Protein AF-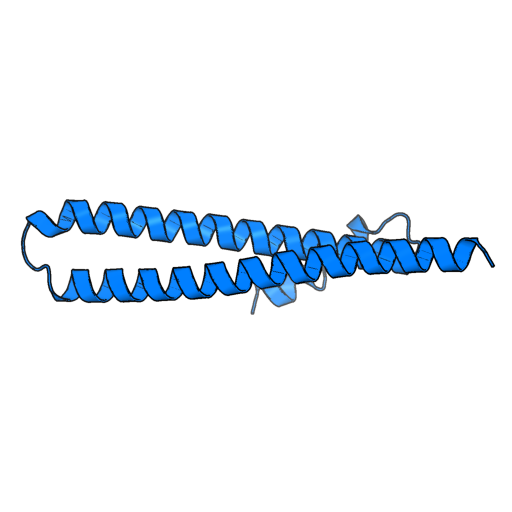A0A822FXF4-F1 (afdb_monomer)

Mean predicted aligned error: 10.16 Å

Sequence (108 aa):
MADVSRRLRRRKIIYDQLCKITDIMCFLGLLGVLLMIIENEIKFMSLNEKGIMISWIIKLIITITTIILVGLVFYYHCLDLKLYSVNNAMNNWCISLTNRKKISILFE

Foldseek 3Di:
DVVVVVLVVVLVVLVVVLVVLVVVLVVLVVVLVVLVVVLVVLVVVDPDPVSPVVNVVSVVVSVVSVVVSVVSVVVSVVSVLVSVCSVVVDPPSVPPPPPDPVCVVVVD

Solvent-accessible surface area (backbone atoms only — not comparable to full-atom values): 6194 Å² total; per-residue (Å²): 116,70,69,60,55,56,53,53,53,53,52,52,55,54,51,55,53,48,53,54,50,51,54,51,49,54,53,51,50,55,50,47,53,52,52,52,52,51,52,50,55,49,60,72,71,44,90,49,85,78,40,57,65,56,54,50,53,51,52,50,53,53,52,51,48,50,53,51,50,51,52,49,55,52,51,52,52,53,53,51,52,51,52,54,26,69,73,64,75,45,96,56,53,77,74,77,52,62,75,72,56,56,53,60,63,71,75,98

Structure (mmCIF, N/CA/C/O backbone):
data_AF-A0A822FXF4-F1
#
_entry.id   AF-A0A822FXF4-F1
#
loop_
_atom_site.group_PDB
_atom_site.id
_atom_site.type_symbol
_atom_site.label_atom_id
_atom_site.label_alt_id
_atom_site.label_comp_id
_atom_site.label_asym_id
_atom_site.label_entity_id
_atom_site.label_seq_id
_atom_site.pdbx_PDB_ins_code
_atom_site.Cartn_x
_atom_site.Cartn_y
_atom_site.Cartn_z
_atom_site.occupancy
_atom_site.B_iso_or_equiv
_atom_site.auth_seq_id
_atom_site.auth_comp_id
_atom_site.auth_asym_id
_atom_site.auth_atom_id
_atom_site.pdbx_PDB_model_num
ATOM 1 N N . MET A 1 1 ? 31.029 -2.716 -25.396 1.00 59.28 1 MET A N 1
ATOM 2 C CA . MET A 1 1 ? 31.054 -2.580 -23.915 1.00 59.28 1 MET A CA 1
ATOM 3 C C . MET A 1 1 ? 29.957 -1.655 -23.367 1.00 59.28 1 MET A C 1
ATOM 5 O O . MET A 1 1 ? 29.400 -1.972 -22.325 1.00 59.28 1 MET A O 1
ATOM 9 N N . ALA A 1 2 ? 29.572 -0.572 -24.061 1.00 71.19 2 ALA A N 1
ATOM 10 C CA . ALA A 1 2 ? 28.540 0.366 -23.590 1.00 71.19 2 ALA A CA 1
ATOM 11 C C . ALA A 1 2 ? 27.128 -0.243 -23.398 1.00 71.19 2 ALA A C 1
ATOM 13 O O . ALA A 1 2 ? 26.383 0.182 -22.515 1.00 71.19 2 ALA A O 1
ATOM 14 N N . ASP A 1 3 ? 26.743 -1.256 -24.181 1.00 74.00 3 ASP A N 1
ATOM 15 C CA . ASP A 1 3 ? 25.408 -1.874 -24.091 1.00 74.00 3 ASP A CA 1
ATOM 16 C C . ASP A 1 3 ? 25.180 -2.679 -22.810 1.00 74.00 3 ASP A C 1
ATOM 18 O O . ASP A 1 3 ? 24.085 -2.655 -22.242 1.00 74.00 3 ASP A O 1
ATOM 22 N N . VAL A 1 4 ? 26.224 -3.346 -22.315 1.00 77.94 4 VAL A N 1
ATOM 23 C CA . VAL A 1 4 ? 26.168 -4.155 -21.089 1.00 77.94 4 VAL A CA 1
ATOM 24 C C . VAL A 1 4 ? 25.995 -3.248 -19.869 1.00 77.94 4 VAL A C 1
ATOM 26 O O . VAL A 1 4 ? 25.108 -3.480 -19.047 1.00 77.94 4 VAL A O 1
ATOM 29 N N . SER A 1 5 ? 26.741 -2.142 -19.806 1.00 78.06 5 SER A N 1
ATOM 30 C CA . SER A 1 5 ? 26.644 -1.150 -18.727 1.00 78.06 5 SER A CA 1
ATOM 31 C C .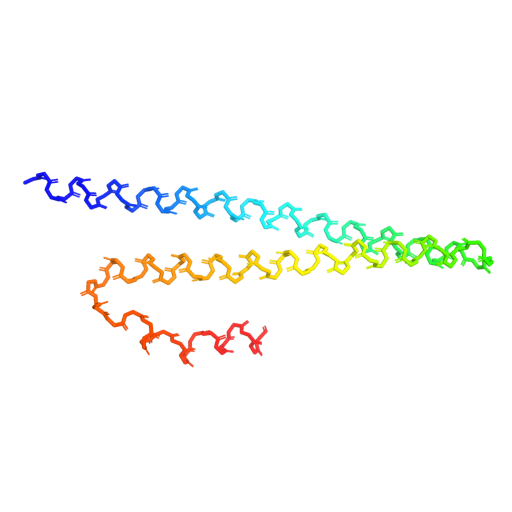 SER A 1 5 ? 25.259 -0.493 -18.657 1.00 78.06 5 SER A C 1
ATOM 33 O O . SER A 1 5 ? 24.698 -0.324 -17.571 1.00 78.06 5 SER A O 1
ATOM 35 N N . ARG A 1 6 ? 24.652 -0.178 -19.814 1.00 75.44 6 ARG A N 1
ATOM 36 C CA . ARG A 1 6 ? 23.288 0.382 -19.882 1.00 75.44 6 ARG A CA 1
ATOM 37 C C . ARG A 1 6 ? 22.226 -0.605 -19.389 1.00 75.44 6 ARG A C 1
ATOM 39 O O . ARG A 1 6 ? 21.287 -0.193 -18.705 1.00 75.44 6 ARG A O 1
ATOM 46 N N . ARG A 1 7 ? 22.379 -1.899 -19.692 1.00 74.44 7 ARG A N 1
ATOM 47 C CA . ARG A 1 7 ? 21.481 -2.964 -19.207 1.00 74.44 7 ARG A CA 1
ATOM 48 C C . ARG A 1 7 ? 21.613 -3.181 -17.697 1.00 74.44 7 ARG A C 1
ATOM 50 O O . ARG A 1 7 ? 20.595 -3.254 -17.010 1.00 74.44 7 ARG A O 1
ATOM 57 N N . LEU A 1 8 ? 22.838 -3.198 -17.171 1.00 77.00 8 LEU A N 1
ATOM 58 C CA . LEU A 1 8 ? 23.102 -3.335 -15.733 1.00 77.00 8 LEU A CA 1
ATOM 59 C C . LEU A 1 8 ? 22.524 -2.165 -14.923 1.00 77.00 8 LEU A C 1
ATOM 61 O O . LEU A 1 8 ? 21.874 -2.384 -13.900 1.00 77.00 8 LEU A O 1
ATOM 65 N N . ARG A 1 9 ? 22.661 -0.926 -15.417 1.00 77.25 9 ARG A N 1
ATOM 66 C CA . ARG A 1 9 ? 22.091 0.262 -14.759 1.00 77.25 9 ARG A CA 1
ATOM 67 C C . ARG A 1 9 ? 20.562 0.210 -14.678 1.00 77.25 9 ARG A C 1
ATOM 69 O O . ARG A 1 9 ? 20.008 0.555 -13.639 1.00 77.25 9 ARG A O 1
ATOM 76 N N . ARG A 1 10 ? 19.875 -0.259 -15.732 1.00 75.88 10 ARG A N 1
ATOM 77 C CA . ARG A 1 10 ? 18.406 -0.424 -15.715 1.00 75.88 10 ARG A CA 1
ATOM 78 C C . ARG A 1 10 ? 17.952 -1.448 -14.677 1.00 75.88 10 ARG A C 1
ATOM 80 O O . ARG A 1 10 ? 16.991 -1.176 -13.969 1.00 75.88 10 ARG A O 1
ATOM 87 N N . ARG A 1 11 ? 18.654 -2.581 -14.544 1.00 76.12 11 ARG A N 1
ATOM 88 C CA . ARG A 1 11 ? 18.342 -3.590 -13.515 1.00 76.12 11 ARG A CA 1
ATOM 89 C C . ARG A 1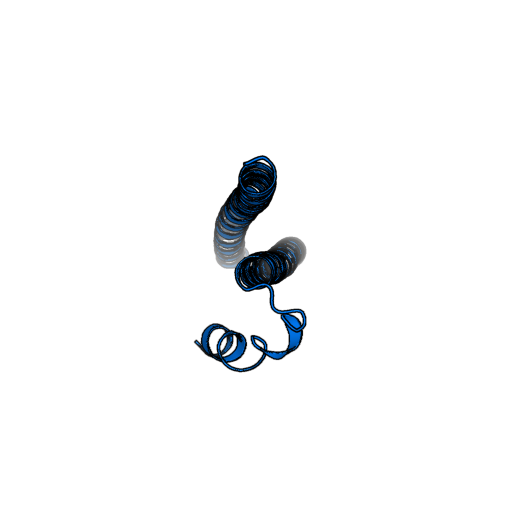 11 ? 18.460 -3.005 -12.110 1.00 76.12 11 ARG A C 1
ATOM 91 O O . ARG A 1 11 ? 17.542 -3.166 -11.316 1.00 76.12 11 ARG A O 1
ATOM 98 N N . LYS A 1 12 ? 19.534 -2.257 -11.836 1.00 81.06 12 LYS A N 1
ATOM 99 C CA . LYS A 1 12 ? 19.763 -1.646 -10.518 1.00 81.06 12 LYS A CA 1
ATOM 100 C C . LYS A 1 12 ? 18.652 -0.668 -10.112 1.00 81.06 12 LYS A C 1
ATOM 102 O O . LYS A 1 12 ? 18.224 -0.698 -8.969 1.00 81.06 12 LYS A O 1
ATOM 107 N N . ILE A 1 13 ? 18.149 0.145 -11.047 1.00 81.25 13 ILE A N 1
ATOM 108 C CA . ILE A 1 13 ? 17.048 1.091 -10.776 1.00 81.25 13 ILE A CA 1
ATOM 109 C C . ILE A 1 13 ? 15.751 0.349 -10.422 1.00 81.25 13 ILE A C 1
ATOM 111 O O . ILE A 1 13 ? 15.026 0.779 -9.532 1.00 81.25 13 ILE A O 1
ATOM 115 N N . ILE A 1 14 ? 15.460 -0.768 -11.095 1.00 77.25 14 ILE A N 1
ATOM 116 C CA . ILE A 1 14 ? 14.244 -1.549 -10.823 1.00 77.25 14 ILE A CA 1
ATOM 117 C C . ILE A 1 14 ? 14.345 -2.256 -9.464 1.00 77.25 14 ILE A C 1
ATOM 119 O O . ILE A 1 14 ? 13.379 -2.246 -8.709 1.00 77.25 14 ILE A O 1
ATOM 123 N N . TYR A 1 15 ? 15.515 -2.803 -9.120 1.00 79.44 15 TYR A N 1
ATOM 124 C CA . TYR A 1 15 ? 15.754 -3.377 -7.791 1.00 79.44 15 TYR A CA 1
ATOM 125 C C . TYR A 1 15 ? 15.619 -2.340 -6.671 1.00 79.44 15 TYR A C 1
ATOM 127 O O . TYR A 1 15 ? 14.994 -2.624 -5.657 1.00 79.44 15 TYR A O 1
ATOM 135 N N . ASP A 1 16 ? 16.140 -1.128 -6.868 1.00 85.56 16 ASP A N 1
ATOM 136 C CA . ASP A 1 16 ? 16.025 -0.046 -5.882 1.00 85.56 16 ASP A CA 1
ATOM 137 C C . ASP A 1 16 ? 14.560 0.367 -5.642 1.00 85.56 16 ASP A C 1
ATOM 139 O O . ASP A 1 16 ? 14.146 0.601 -4.509 1.00 85.56 16 ASP A O 1
ATOM 143 N N . GLN A 1 17 ? 13.747 0.394 -6.704 1.00 82.94 17 GLN A N 1
ATOM 144 C CA . GLN A 1 17 ? 12.301 0.626 -6.607 1.00 82.94 17 GLN A CA 1
ATOM 145 C C . GLN A 1 17 ? 11.591 -0.509 -5.858 1.00 82.94 17 GLN A C 1
ATOM 147 O O . GLN A 1 17 ? 10.727 -0.240 -5.029 1.00 82.94 17 GLN A O 1
ATOM 152 N N . LEU A 1 18 ? 11.967 -1.765 -6.121 1.00 81.81 18 LEU A N 1
ATOM 153 C CA . LEU A 1 18 ? 11.402 -2.928 -5.438 1.00 81.81 18 LEU A CA 1
ATOM 154 C C . LEU A 1 18 ? 11.722 -2.923 -3.942 1.00 81.81 18 LEU A C 1
ATOM 156 O O . LEU A 1 18 ? 10.798 -3.092 -3.156 1.00 81.81 18 LEU A O 1
ATOM 160 N N . CYS A 1 19 ? 12.975 -2.666 -3.543 1.00 83.81 19 CYS A N 1
ATOM 161 C CA . CYS A 1 19 ? 13.330 -2.563 -2.123 1.00 83.81 19 CYS A CA 1
ATOM 162 C C . CYS A 1 19 ? 12.468 -1.517 -1.407 1.00 83.81 19 CYS A C 1
ATOM 164 O O . CYS A 1 19 ? 11.854 -1.829 -0.393 1.00 83.81 19 CYS A O 1
ATOM 166 N N . LYS A 1 20 ? 12.312 -0.326 -2.002 1.00 87.94 20 LYS A N 1
ATOM 167 C CA . LYS A 1 20 ? 11.467 0.740 -1.440 1.00 87.94 20 LYS A CA 1
ATOM 168 C C . LYS A 1 20 ? 10.013 0.312 -1.253 1.00 87.94 20 LYS A C 1
ATOM 170 O O . LYS A 1 20 ? 9.404 0.640 -0.243 1.00 87.94 20 LYS A O 1
ATOM 175 N N . ILE A 1 21 ? 9.443 -0.400 -2.222 1.00 85.81 21 ILE A N 1
ATOM 176 C CA . ILE A 1 21 ? 8.049 -0.858 -2.145 1.00 85.81 21 ILE A CA 1
ATOM 177 C C . ILE A 1 21 ? 7.899 -1.938 -1.076 1.00 85.81 21 ILE A C 1
ATOM 179 O O . ILE A 1 21 ? 6.950 -1.883 -0.299 1.00 85.81 21 ILE A O 1
ATOM 183 N N . THR A 1 22 ? 8.844 -2.875 -1.008 1.00 87.62 22 THR A N 1
ATOM 184 C CA . THR A 1 22 ? 8.868 -3.924 0.016 1.00 87.62 22 THR A CA 1
ATOM 185 C C . THR A 1 22 ? 8.973 -3.333 1.423 1.00 87.62 22 THR A C 1
ATOM 187 O O . THR A 1 22 ? 8.242 -3.761 2.315 1.00 87.62 22 THR A O 1
ATOM 190 N N . ASP A 1 23 ? 9.812 -2.314 1.626 1.00 92.50 23 ASP A N 1
ATOM 191 C CA . ASP A 1 23 ? 9.920 -1.624 2.916 1.00 92.50 23 ASP A CA 1
ATOM 192 C C . ASP A 1 23 ? 8.588 -0.964 3.314 1.00 92.50 23 ASP A C 1
ATOM 194 O O . ASP A 1 23 ? 8.130 -1.111 4.450 1.00 92.50 23 ASP A O 1
ATOM 198 N N . ILE A 1 24 ? 7.911 -0.302 2.364 1.00 90.31 24 ILE A N 1
ATOM 199 C CA . ILE A 1 24 ? 6.596 0.315 2.605 1.00 90.31 24 ILE A CA 1
ATOM 200 C C . ILE A 1 24 ? 5.541 -0.750 2.929 1.00 90.31 24 ILE A C 1
ATOM 202 O O . ILE A 1 24 ? 4.748 -0.551 3.846 1.00 90.31 24 ILE A O 1
ATOM 206 N N . MET A 1 25 ? 5.529 -1.885 2.224 1.00 88.62 25 MET A N 1
ATOM 207 C CA . MET A 1 25 ? 4.616 -2.997 2.522 1.00 88.62 25 MET A CA 1
ATOM 208 C C . MET A 1 25 ? 4.805 -3.541 3.930 1.00 88.62 25 MET A C 1
ATOM 210 O O . MET A 1 25 ? 3.822 -3.759 4.635 1.00 88.62 25 MET A O 1
ATOM 214 N N . CYS A 1 26 ? 6.059 -3.760 4.330 1.00 89.44 26 CYS A N 1
ATOM 215 C CA . CYS A 1 26 ? 6.392 -4.275 5.651 1.00 89.44 26 CYS A CA 1
ATOM 216 C C . CYS A 1 26 ? 5.890 -3.316 6.737 1.00 89.44 26 CYS A C 1
ATOM 218 O O . CYS A 1 26 ? 5.194 -3.725 7.668 1.00 89.44 26 CYS A O 1
ATOM 220 N N . PHE A 1 27 ? 6.150 -2.018 6.558 1.00 92.31 27 PHE A N 1
ATOM 221 C CA . PHE A 1 27 ? 5.666 -0.983 7.464 1.00 92.31 27 PHE A CA 1
ATOM 222 C C . PHE A 1 27 ? 4.133 -0.943 7.545 1.00 92.31 27 PHE A C 1
ATOM 224 O O . PHE A 1 27 ? 3.570 -0.909 8.640 1.00 92.31 27 PHE A O 1
ATOM 231 N N . LEU A 1 28 ? 3.446 -0.991 6.400 1.00 90.19 28 LEU A N 1
ATOM 232 C CA . LEU A 1 28 ? 1.985 -0.951 6.353 1.00 90.19 28 LEU A CA 1
ATOM 233 C C . LEU A 1 28 ? 1.349 -2.201 6.984 1.00 90.19 28 LEU A C 1
ATOM 235 O O . LEU A 1 28 ? 0.318 -2.097 7.646 1.00 90.19 28 LEU A O 1
ATOM 239 N N . GLY A 1 29 ? 1.977 -3.369 6.815 1.00 90.19 29 GLY A N 1
ATOM 240 C CA . GLY A 1 29 ? 1.558 -4.623 7.441 1.00 90.19 29 GLY A CA 1
ATOM 241 C C . GLY A 1 29 ? 1.677 -4.579 8.965 1.00 90.19 29 GLY A C 1
ATOM 242 O O . GLY A 1 29 ? 0.716 -4.902 9.662 1.00 90.19 29 GLY A O 1
ATOM 243 N N . LEU A 1 30 ? 2.813 -4.099 9.488 1.00 92.56 30 LEU A N 1
ATOM 244 C CA . LEU A 1 30 ? 3.009 -3.894 10.930 1.00 92.56 30 LEU A CA 1
ATOM 245 C C . LEU A 1 30 ? 1.978 -2.917 11.508 1.00 92.56 30 LEU A C 1
ATOM 247 O O . LEU A 1 30 ? 1.400 -3.169 12.567 1.00 92.56 30 LEU A O 1
ATOM 251 N N . LEU A 1 31 ? 1.708 -1.831 10.784 1.00 91.00 31 LEU A N 1
A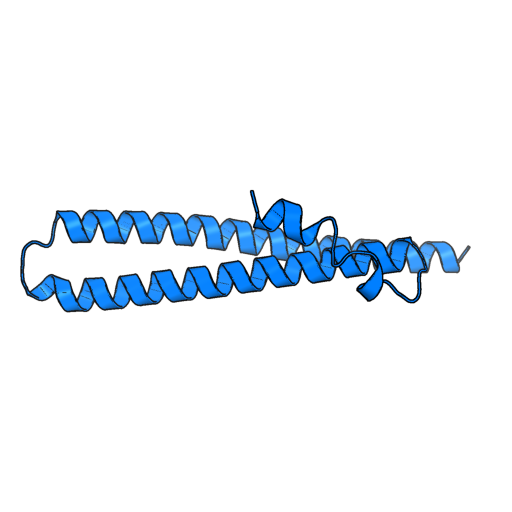TOM 252 C CA . LEU A 1 31 ? 0.698 -0.848 11.157 1.00 91.00 31 LEU A CA 1
ATOM 253 C C . LEU A 1 31 ? -0.710 -1.467 11.176 1.00 91.00 31 LEU A C 1
ATOM 255 O O . LEU A 1 31 ? -1.445 -1.271 12.141 1.00 91.00 31 LEU A O 1
ATOM 259 N N . GLY A 1 32 ? -1.068 -2.266 10.166 1.00 91.12 32 GLY A N 1
ATOM 260 C CA . GLY A 1 32 ? -2.350 -2.975 10.104 1.00 91.12 32 GLY A CA 1
ATOM 261 C C . GLY A 1 32 ? -2.578 -3.927 11.283 1.00 91.12 32 GLY A C 1
ATOM 262 O O . GLY A 1 32 ? -3.656 -3.910 11.876 1.00 91.12 32 GLY A O 1
ATOM 263 N N . VAL A 1 33 ? -1.558 -4.700 11.674 1.00 91.56 33 VAL A N 1
ATOM 264 C CA . VAL A 1 33 ? -1.632 -5.603 12.838 1.00 91.56 33 VAL A CA 1
ATOM 265 C C . VAL A 1 33 ? -1.800 -4.820 14.142 1.00 91.56 33 VAL A C 1
ATOM 267 O O . VAL A 1 33 ? -2.657 -5.167 14.953 1.00 91.56 33 VAL A O 1
ATOM 270 N N . LEU A 1 34 ? -1.048 -3.730 14.332 1.00 91.25 34 LEU A N 1
ATOM 271 C CA . LEU A 1 34 ? -1.196 -2.849 15.499 1.00 91.25 34 LEU A CA 1
ATOM 272 C C . LEU A 1 34 ? -2.617 -2.282 15.618 1.00 91.25 34 LEU A C 1
ATOM 274 O O . LEU A 1 34 ? -3.212 -2.323 16.694 1.00 91.25 34 LEU A O 1
ATOM 278 N N . LEU A 1 35 ? -3.178 -1.793 14.511 1.00 87.62 35 LEU A N 1
ATOM 279 C CA . LEU A 1 35 ? -4.553 -1.291 14.455 1.00 87.62 35 LEU A CA 1
ATOM 280 C C . LEU A 1 35 ? -5.584 -2.374 14.797 1.00 87.62 35 LEU A C 1
ATOM 282 O O . LEU A 1 35 ? -6.541 -2.092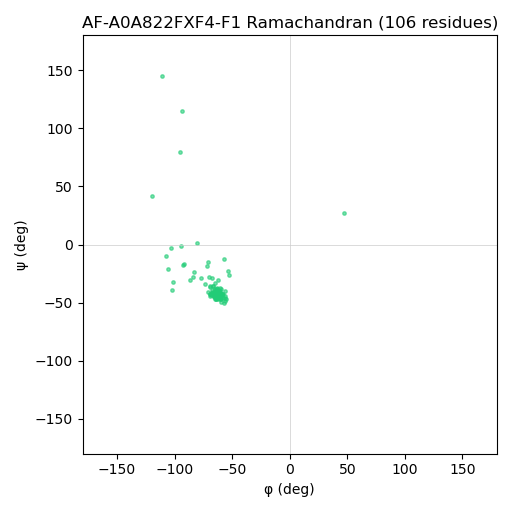 15.517 1.00 87.62 35 LEU A O 1
ATOM 286 N N . MET A 1 36 ? -5.373 -3.606 14.329 1.00 89.00 36 MET A N 1
ATOM 287 C CA . MET A 1 36 ? -6.251 -4.740 14.627 1.00 89.00 36 MET A CA 1
ATOM 288 C C . MET A 1 36 ? -6.245 -5.090 16.124 1.00 89.00 36 MET A C 1
ATOM 290 O O . MET A 1 36 ? -7.305 -5.344 16.699 1.00 89.00 36 MET A O 1
ATOM 294 N N . ILE A 1 37 ? -5.076 -5.037 16.775 1.00 90.88 37 ILE A N 1
ATOM 295 C CA . ILE A 1 37 ? -4.946 -5.242 18.227 1.00 90.88 37 ILE A CA 1
ATOM 296 C C . ILE A 1 37 ? -5.678 -4.131 18.990 1.00 90.88 37 ILE A C 1
ATOM 298 O O . ILE A 1 37 ? -6.466 -4.426 19.885 1.00 90.88 37 ILE A O 1
ATOM 302 N N . ILE A 1 38 ? -5.488 -2.864 18.605 1.00 87.88 38 ILE A N 1
ATOM 303 C CA . ILE A 1 38 ? -6.159 -1.724 19.253 1.00 87.88 38 ILE A CA 1
ATOM 304 C C . ILE A 1 38 ? -7.688 -1.831 19.127 1.00 87.88 38 ILE A C 1
ATOM 306 O O . ILE A 1 38 ? -8.396 -1.581 20.104 1.00 87.88 38 ILE A O 1
ATOM 310 N N . GLU A 1 39 ? -8.217 -2.227 17.960 1.00 86.00 39 GLU A N 1
ATOM 311 C CA . GLU A 1 39 ? -9.663 -2.460 17.798 1.00 86.00 39 GLU A CA 1
ATOM 312 C C . GLU A 1 39 ? -10.165 -3.531 18.774 1.00 86.00 39 GLU A C 1
ATOM 314 O O . GLU A 1 39 ? -11.230 -3.370 19.377 1.00 86.00 39 GLU A O 1
ATOM 319 N N . ASN A 1 40 ? -9.403 -4.617 18.931 1.00 86.31 40 ASN A N 1
ATOM 320 C CA . ASN A 1 40 ? -9.771 -5.728 19.798 1.00 86.31 40 ASN A CA 1
ATOM 321 C C . ASN A 1 40 ? -9.798 -5.322 21.280 1.00 86.31 40 ASN A C 1
ATOM 323 O O . ASN A 1 40 ? -10.769 -5.622 21.973 1.00 86.31 40 ASN A O 1
ATOM 327 N N . GLU A 1 41 ? -8.793 -4.575 21.742 1.00 87.38 41 GLU A N 1
ATOM 328 C CA . GLU A 1 41 ? -8.738 -4.050 23.115 1.00 87.38 41 GLU A CA 1
ATOM 329 C C . GLU A 1 41 ? -9.912 -3.097 23.402 1.00 87.38 41 GLU A C 1
ATOM 331 O O . GLU A 1 41 ? -10.569 -3.188 24.442 1.00 87.38 41 GLU A O 1
ATOM 336 N N . ILE A 1 42 ? -10.246 -2.216 22.449 1.00 80.12 42 ILE A N 1
ATOM 337 C CA . ILE A 1 42 ? -11.370 -1.277 22.594 1.00 80.12 42 ILE A CA 1
ATOM 338 C C . ILE A 1 42 ? -12.708 -2.018 22.617 1.00 80.12 42 ILE A C 1
ATOM 340 O O . ILE A 1 42 ? -13.565 -1.690 23.437 1.00 80.12 42 ILE A O 1
ATOM 344 N N . LYS A 1 43 ? -12.898 -3.029 21.761 1.00 77.94 43 LYS A N 1
ATOM 345 C CA . LYS A 1 43 ? -14.095 -3.886 21.792 1.00 77.94 43 LYS A CA 1
ATOM 346 C C . LYS A 1 43 ? -14.240 -4.631 23.114 1.00 77.94 43 LYS A C 1
ATOM 348 O O . LYS A 1 43 ? -15.362 -4.784 23.584 1.00 77.94 43 LYS A O 1
ATOM 353 N N . PHE A 1 44 ? -13.133 -5.079 23.702 1.00 77.94 44 PHE A N 1
ATOM 354 C CA . PHE A 1 44 ? -13.149 -5.764 24.991 1.00 77.94 44 PHE A CA 1
ATOM 355 C C . PHE A 1 44 ? -13.548 -4.820 26.136 1.00 77.94 44 PHE A C 1
ATOM 357 O O . PHE A 1 44 ? -14.313 -5.203 27.018 1.00 77.94 44 PHE A O 1
ATOM 364 N N . MET A 1 45 ? -13.081 -3.567 26.104 1.00 72.69 45 MET A N 1
ATOM 365 C CA . MET A 1 45 ? -13.348 -2.582 27.158 1.00 72.69 45 MET A CA 1
ATOM 366 C C . MET A 1 45 ? -14.693 -1.848 26.998 1.00 72.69 45 MET A C 1
ATOM 368 O O . MET A 1 45 ? -15.281 -1.386 27.978 1.00 72.69 45 MET A O 1
ATOM 372 N N . SER A 1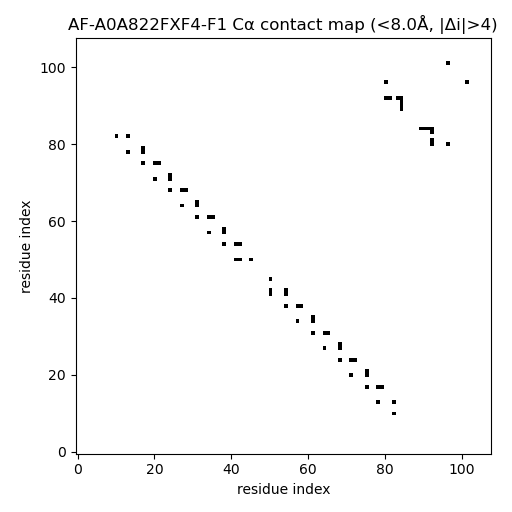 46 ? -15.190 -1.701 25.769 1.00 60.91 46 SER A N 1
ATOM 373 C CA . SER A 1 46 ? -16.355 -0.875 25.452 1.00 60.91 46 SER A CA 1
ATOM 374 C C . SER A 1 46 ? -17.650 -1.693 25.398 1.00 60.91 46 SER A C 1
ATOM 376 O O . SER A 1 46 ? -18.162 -2.010 24.330 1.00 60.91 46 SER A O 1
ATOM 378 N N . LEU A 1 47 ? -18.220 -1.987 26.573 1.00 59.84 47 LEU A N 1
ATOM 379 C CA . LEU A 1 47 ? -19.599 -2.492 26.706 1.00 59.84 47 LEU A CA 1
ATOM 380 C C . LEU A 1 47 ? -20.672 -1.378 26.637 1.00 59.84 47 LEU A C 1
ATOM 382 O O . LEU A 1 47 ? -21.858 -1.659 26.773 1.00 59.84 47 LEU A O 1
ATOM 386 N N . ASN A 1 48 ? -20.274 -0.112 26.451 1.00 55.91 48 ASN A N 1
ATOM 387 C CA . ASN A 1 48 ? -21.147 1.061 26.585 1.00 55.91 48 ASN A CA 1
ATOM 388 C C . ASN A 1 48 ? -21.416 1.753 25.236 1.00 55.91 48 ASN A C 1
ATOM 390 O O . ASN A 1 48 ? -20.522 1.884 24.401 1.00 55.91 48 ASN A O 1
ATOM 394 N N . GLU A 1 49 ? -22.627 2.294 25.054 1.00 62.38 49 GLU A N 1
ATOM 395 C CA . GLU A 1 49 ? -23.169 2.817 23.779 1.00 62.38 49 GLU A CA 1
ATOM 396 C C . GLU A 1 49 ? -22.301 3.865 23.046 1.00 62.38 49 GLU A C 1
ATOM 398 O O . GLU A 1 49 ? -22.383 4.005 21.825 1.00 62.38 49 GLU A O 1
ATOM 403 N N . LYS A 1 50 ? -21.399 4.570 23.744 1.00 65.75 50 LYS A N 1
ATOM 404 C CA . LYS A 1 50 ? -20.460 5.533 23.128 1.00 65.75 50 LYS A CA 1
ATOM 405 C C . LYS A 1 50 ? -19.352 4.873 22.289 1.00 65.75 50 LYS A C 1
ATOM 407 O O . LYS A 1 50 ? -18.707 5.553 21.492 1.00 65.75 50 LYS A O 1
ATOM 412 N N . GLY A 1 51 ? -19.139 3.563 22.430 1.00 68.69 51 GLY A N 1
ATOM 413 C CA . GLY A 1 51 ? -18.131 2.802 21.685 1.00 68.69 51 GLY A CA 1
ATOM 414 C C . GLY A 1 51 ? -18.452 2.580 20.207 1.00 68.69 51 GLY A C 1
ATOM 415 O O . GLY A 1 51 ? -17.549 2.289 19.420 1.00 68.69 51 GLY A O 1
ATOM 416 N N . ILE A 1 52 ? -19.719 2.744 19.809 1.00 72.75 52 ILE A N 1
ATOM 417 C CA . ILE A 1 52 ? -20.207 2.389 18.468 1.00 72.75 52 ILE A CA 1
ATOM 418 C C . ILE A 1 52 ? -19.568 3.283 17.390 1.00 72.75 52 ILE A C 1
ATOM 420 O O . ILE A 1 52 ? -19.084 2.772 16.381 1.00 72.75 52 ILE A O 1
ATOM 424 N N . MET A 1 53 ? -19.489 4.600 17.627 1.00 78.62 53 MET A N 1
ATOM 425 C CA . MET A 1 53 ? -18.855 5.564 16.709 1.00 78.62 53 MET A CA 1
ATOM 426 C C . MET A 1 53 ? -17.352 5.310 16.544 1.00 78.62 53 MET A C 1
ATOM 428 O O . MET A 1 53 ? -16.840 5.273 15.428 1.00 78.62 53 MET A O 1
ATOM 432 N N . ILE A 1 54 ? -16.644 5.094 17.655 1.00 81.25 54 ILE A N 1
ATOM 433 C CA . ILE A 1 54 ? -15.192 4.861 17.654 1.00 81.25 54 ILE A CA 1
ATOM 434 C C . ILE A 1 54 ? -14.865 3.545 16.943 1.00 81.25 54 ILE A C 1
ATOM 436 O O . ILE A 1 54 ? -13.978 3.505 16.092 1.00 81.25 54 ILE A O 1
ATOM 440 N N . SER A 1 55 ? -15.635 2.490 17.219 1.00 82.44 55 SER A N 1
ATOM 441 C CA . SER A 1 55 ? -15.486 1.195 16.547 1.00 82.44 55 SER A CA 1
ATOM 442 C C . SER A 1 55 ? -15.693 1.306 15.036 1.00 82.44 55 SER A C 1
ATOM 444 O O . SER A 1 55 ? -14.978 0.665 14.271 1.00 82.44 55 SER A O 1
ATOM 446 N N . TRP A 1 56 ? -16.643 2.129 14.587 1.00 85.12 56 TRP A N 1
ATOM 447 C CA . TRP A 1 56 ? -16.876 2.376 13.162 1.00 85.12 56 TRP A CA 1
ATOM 448 C C . TRP A 1 56 ? -15.686 3.051 12.476 1.00 85.12 56 TRP A C 1
ATOM 450 O O . TRP A 1 56 ? -15.265 2.610 11.407 1.00 85.12 56 TRP A O 1
ATOM 460 N N . ILE A 1 57 ? -15.115 4.082 13.102 1.00 87.31 57 ILE A N 1
ATOM 461 C CA . ILE A 1 57 ? -13.956 4.803 12.558 1.00 87.31 57 ILE A CA 1
ATOM 462 C C . ILE A 1 57 ? -12.736 3.879 12.485 1.00 87.31 57 ILE A C 1
ATOM 464 O O . ILE A 1 57 ? -12.065 3.830 11.456 1.00 87.31 57 ILE A O 1
ATOM 468 N N . ILE A 1 58 ? -12.470 3.107 13.542 1.00 86.50 58 ILE A N 1
ATOM 469 C CA . ILE A 1 58 ? -11.330 2.181 13.579 1.00 86.50 58 ILE A CA 1
ATOM 470 C C . ILE A 1 58 ? -11.480 1.093 12.515 1.00 86.50 58 ILE A C 1
ATOM 472 O O . ILE A 1 58 ? -10.536 0.846 11.764 1.00 86.50 58 ILE A O 1
ATOM 476 N N . LYS A 1 59 ? -12.676 0.508 12.374 1.00 88.88 59 LYS A N 1
ATOM 477 C CA . LYS A 1 59 ? -12.957 -0.453 11.301 1.00 88.88 59 LYS A CA 1
ATOM 478 C C . LYS A 1 59 ? -12.724 0.150 9.920 1.00 88.88 59 LYS A C 1
ATOM 480 O O . LYS A 1 59 ? -12.116 -0.504 9.079 1.00 88.88 59 LYS A O 1
ATOM 485 N N . LEU A 1 60 ? -13.144 1.397 9.688 1.00 90.94 60 LEU A N 1
ATOM 486 C CA . LEU A 1 60 ? -12.869 2.088 8.427 1.00 90.94 60 LEU A CA 1
ATOM 487 C C . LEU A 1 60 ? -11.364 2.225 8.174 1.00 90.94 60 LEU A C 1
ATOM 489 O O . LEU A 1 60 ? -10.896 1.873 7.093 1.00 90.94 60 LEU A O 1
ATOM 493 N N . ILE A 1 61 ? -10.587 2.649 9.171 1.00 89.81 61 ILE A N 1
ATOM 494 C CA . ILE A 1 61 ? -9.126 2.762 9.045 1.00 89.81 61 ILE A CA 1
ATOM 495 C C . ILE A 1 61 ? -8.501 1.396 8.726 1.00 89.81 61 ILE A C 1
ATOM 497 O O . ILE A 1 61 ? -7.646 1.311 7.842 1.00 89.81 61 ILE A O 1
ATOM 501 N N . ILE A 1 62 ? -8.970 0.325 9.374 1.00 90.50 62 ILE A N 1
ATOM 502 C CA . ILE A 1 62 ? -8.510 -1.050 9.131 1.00 90.50 62 ILE A CA 1
ATOM 503 C C . ILE A 1 62 ? -8.832 -1.502 7.703 1.00 90.50 62 ILE A C 1
ATOM 505 O O . ILE A 1 62 ? -7.972 -2.063 7.020 1.00 90.50 62 ILE A O 1
ATOM 509 N N . THR A 1 63 ? -10.039 -1.218 7.208 1.00 92.31 63 THR A N 1
ATOM 510 C CA . THR A 1 63 ? -10.405 -1.537 5.817 1.00 92.31 63 THR A CA 1
ATOM 511 C C . THR A 1 63 ? -9.569 -0.753 4.807 1.00 92.31 63 THR A C 1
ATOM 513 O O . THR A 1 63 ? -9.103 -1.311 3.818 1.00 92.31 63 THR A O 1
ATOM 516 N N . ILE A 1 64 ? -9.301 0.528 5.068 1.00 92.00 64 ILE A N 1
ATOM 517 C CA . ILE A 1 64 ? -8.491 1.363 4.177 1.00 92.00 64 ILE A CA 1
ATOM 518 C C . ILE A 1 64 ? -7.042 0.859 4.138 1.00 92.00 64 ILE A C 1
ATOM 520 O O . ILE A 1 64 ? -6.487 0.707 3.050 1.00 92.00 64 ILE A O 1
ATOM 524 N N . THR A 1 65 ? -6.436 0.541 5.290 1.00 90.44 65 THR A N 1
ATOM 525 C CA . THR A 1 65 ? -5.056 0.021 5.318 1.00 90.44 65 THR A CA 1
ATOM 526 C C . THR A 1 65 ? -4.939 -1.327 4.606 1.00 90.44 65 THR A C 1
ATOM 528 O O . THR A 1 65 ? -3.989 -1.534 3.854 1.00 90.44 65 THR A O 1
ATOM 531 N N . THR A 1 66 ? -5.940 -2.211 4.721 1.00 91.19 66 THR A N 1
ATOM 532 C CA . THR A 1 66 ? -5.940 -3.488 3.983 1.00 91.19 66 THR A CA 1
ATOM 533 C C . THR A 1 66 ? -6.086 -3.291 2.477 1.00 91.19 66 THR A C 1
ATOM 535 O O . THR A 1 66 ? -5.358 -3.929 1.717 1.00 91.19 66 THR A O 1
ATOM 538 N N . ILE A 1 67 ? -6.948 -2.377 2.021 1.00 92.12 67 ILE A N 1
ATOM 539 C CA . ILE A 1 67 ? -7.079 -2.057 0.589 1.00 92.12 67 ILE A CA 1
ATOM 540 C C . ILE A 1 67 ? -5.752 -1.526 0.027 1.00 92.12 67 ILE A C 1
ATOM 542 O O . ILE A 1 67 ? -5.307 -1.966 -1.036 1.00 92.12 67 ILE A O 1
ATOM 546 N N . ILE A 1 68 ? -5.097 -0.611 0.749 1.00 90.12 68 ILE A N 1
ATOM 547 C CA . ILE A 1 68 ? -3.800 -0.052 0.344 1.00 90.12 68 ILE A CA 1
ATOM 548 C C . ILE A 1 68 ? -2.733 -1.153 0.311 1.00 90.12 68 ILE A C 1
ATOM 550 O O . ILE A 1 68 ? -2.011 -1.262 -0.680 1.00 90.12 68 ILE A O 1
ATOM 554 N N . LEU A 1 69 ? -2.668 -2.004 1.341 1.00 89.25 69 LEU A N 1
ATOM 555 C CA . LEU A 1 69 ? -1.728 -3.125 1.413 1.00 89.25 69 LEU A CA 1
ATOM 556 C C . LEU A 1 69 ? -1.875 -4.053 0.198 1.00 89.25 69 LEU A C 1
ATOM 558 O O . LEU A 1 69 ? -0.887 -4.353 -0.470 1.00 89.25 69 LEU A O 1
ATOM 562 N N . VAL A 1 70 ? -3.108 -4.450 -0.133 1.00 89.12 70 VAL A N 1
ATOM 563 C CA . VAL A 1 70 ? -3.405 -5.308 -1.293 1.00 89.12 70 VAL A CA 1
ATOM 564 C C . VAL A 1 70 ? -3.007 -4.628 -2.606 1.00 89.12 70 VAL A C 1
ATOM 566 O O . VAL A 1 70 ? -2.401 -5.262 -3.473 1.00 89.12 70 VAL A O 1
ATOM 569 N N . GLY A 1 71 ? -3.283 -3.328 -2.746 1.00 89.19 71 GLY A N 1
ATOM 570 C CA . GLY A 1 71 ? -2.864 -2.544 -3.909 1.00 89.19 71 GLY A CA 1
ATOM 571 C C . GLY A 1 71 ? -1.344 -2.525 -4.087 1.00 89.19 71 GLY A C 1
ATOM 572 O O . GLY A 1 71 ? -0.848 -2.739 -5.197 1.00 89.19 71 GLY A O 1
ATOM 573 N N . LEU A 1 72 ? -0.592 -2.347 -2.995 1.00 86.38 72 LEU A N 1
ATOM 574 C CA . LEU A 1 72 ? 0.866 -2.443 -3.025 1.00 86.38 72 LEU A CA 1
ATOM 575 C C . LEU A 1 72 ? 1.313 -3.849 -3.434 1.00 86.38 72 LEU A C 1
ATOM 577 O O . LEU A 1 72 ? 2.184 -3.966 -4.298 1.00 86.38 72 LEU A O 1
ATOM 581 N N . VAL A 1 73 ? 0.728 -4.906 -2.851 1.00 86.69 73 VAL A N 1
ATOM 582 C CA . VAL A 1 73 ? 1.080 -6.312 -3.155 1.00 86.69 73 VAL A CA 1
ATOM 583 C C . VAL A 1 73 ? 0.928 -6.589 -4.645 1.00 86.69 73 VAL A C 1
ATOM 585 O O . VAL A 1 73 ? 1.832 -7.140 -5.281 1.00 86.69 73 VAL A O 1
ATOM 588 N N . PHE A 1 74 ? -0.169 -6.118 -5.234 1.00 84.00 74 PHE A N 1
ATOM 589 C CA . PHE A 1 74 ? -0.392 -6.217 -6.669 1.00 84.00 74 PHE A CA 1
ATOM 590 C C . PHE A 1 74 ? 0.670 -5.456 -7.480 1.00 84.00 74 PHE A C 1
ATOM 592 O O . PHE A 1 74 ? 1.217 -5.986 -8.453 1.00 84.00 74 PHE A O 1
ATOM 599 N N . TYR A 1 75 ? 1.007 -4.232 -7.065 1.00 84.38 75 TYR A N 1
ATOM 600 C CA . TYR A 1 75 ? 2.004 -3.398 -7.737 1.00 84.38 75 TYR A CA 1
ATOM 601 C C . TYR A 1 75 ? 3.412 -4.017 -7.722 1.00 84.38 75 TYR A C 1
ATOM 603 O O . TYR A 1 75 ? 4.079 -4.052 -8.761 1.00 84.38 75 TYR A O 1
ATOM 611 N N . TYR A 1 76 ? 3.842 -4.575 -6.586 1.00 82.94 76 TYR A N 1
ATOM 612 C CA . TYR A 1 76 ? 5.096 -5.329 -6.477 1.00 82.94 76 TYR A CA 1
ATOM 613 C C . TYR A 1 76 ? 5.138 -6.491 -7.465 1.00 82.94 76 TYR A C 1
ATOM 615 O O . TYR A 1 76 ? 6.111 -6.645 -8.203 1.00 82.94 76 TYR A O 1
ATOM 623 N N . HIS A 1 77 ? 4.050 -7.261 -7.543 1.00 82.12 77 HIS A N 1
ATOM 624 C CA . HIS A 1 77 ? 3.976 -8.398 -8.451 1.00 82.12 77 HIS A CA 1
ATOM 625 C C . HIS A 1 77 ? 4.084 -7.950 -9.918 1.00 82.12 77 HIS A C 1
ATOM 627 O O . HIS A 1 77 ? 4.777 -8.575 -10.716 1.00 82.12 77 HIS A O 1
ATOM 633 N N . CYS A 1 78 ? 3.484 -6.815 -10.289 1.00 80.31 78 CYS A N 1
ATOM 634 C CA . CYS A 1 78 ? 3.665 -6.222 -11.618 1.00 80.31 78 CYS A CA 1
ATOM 635 C C . CYS A 1 78 ? 5.118 -5.803 -11.915 1.00 80.31 78 CYS A C 1
ATOM 637 O O . CYS A 1 78 ? 5.588 -5.990 -13.043 1.00 80.31 78 CYS A O 1
ATOM 639 N N . LEU A 1 79 ? 5.834 -5.235 -10.941 1.00 80.38 79 LEU A N 1
ATOM 640 C CA . LEU A 1 79 ? 7.244 -4.850 -11.089 1.00 80.38 79 LEU A CA 1
ATOM 641 C C . LEU A 1 79 ? 8.167 -6.056 -11.240 1.00 80.38 79 LEU A C 1
ATOM 643 O O . LEU A 1 79 ? 9.054 -6.039 -12.097 1.00 80.38 79 LEU A O 1
ATOM 647 N N . ASP A 1 80 ? 7.929 -7.098 -10.452 1.00 77.81 80 ASP A N 1
ATOM 648 C CA . ASP A 1 80 ? 8.654 -8.359 -10.535 1.00 77.81 80 ASP A CA 1
ATOM 649 C C . ASP A 1 80 ? 8.485 -8.982 -11.935 1.00 77.81 80 ASP A C 1
ATOM 651 O O . ASP A 1 80 ? 9.465 -9.214 -12.649 1.00 77.81 80 ASP A O 1
ATOM 655 N N . LEU A 1 81 ? 7.243 -9.073 -12.432 1.00 71.38 81 LEU A N 1
ATOM 656 C CA . LEU A 1 81 ? 6.934 -9.523 -13.799 1.00 71.38 81 LEU A CA 1
ATOM 657 C C . LEU A 1 81 ? 7.640 -8.694 -14.884 1.00 71.38 81 LEU A C 1
ATOM 659 O O . LEU A 1 81 ? 8.125 -9.236 -15.885 1.00 71.38 81 LEU A O 1
ATOM 663 N N . LYS A 1 82 ? 7.724 -7.374 -14.699 1.00 74.00 82 LYS A N 1
ATOM 664 C CA . LYS A 1 82 ? 8.428 -6.473 -15.621 1.00 74.00 82 LYS A CA 1
ATOM 665 C C . LYS A 1 82 ? 9.937 -6.735 -15.627 1.00 74.00 82 LYS A C 1
ATOM 667 O O . LYS A 1 82 ? 10.565 -6.659 -16.685 1.00 74.00 82 LYS A O 1
ATOM 672 N N . LEU A 1 83 ? 10.522 -7.078 -14.481 1.00 72.94 83 LEU A N 1
ATOM 673 C CA . LEU A 1 83 ? 11.934 -7.441 -14.375 1.00 72.94 83 LEU A CA 1
ATOM 674 C C . LEU A 1 83 ? 12.220 -8.785 -15.066 1.00 72.94 83 LEU A C 1
ATOM 676 O O . LEU A 1 83 ? 13.177 -8.871 -15.842 1.00 72.94 83 LEU A O 1
ATOM 680 N N . TYR A 1 84 ? 11.3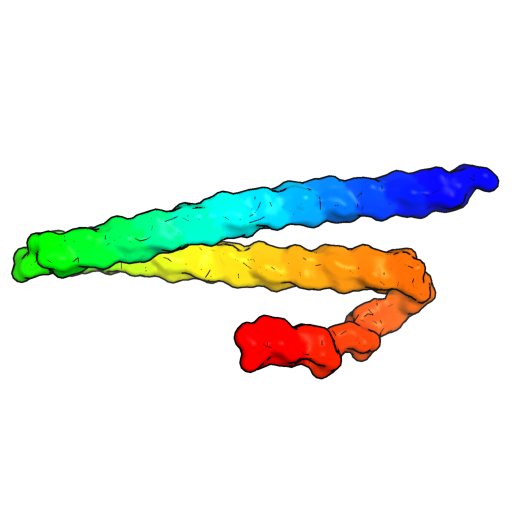48 -9.786 -14.890 1.00 67.69 84 TYR A N 1
ATOM 681 C CA . TYR A 1 84 ? 11.419 -11.063 -15.615 1.00 67.69 84 TYR A CA 1
ATOM 682 C C . TYR A 1 84 ? 11.328 -10.878 -17.136 1.00 67.69 84 TYR A C 1
ATOM 684 O O . TYR A 1 84 ? 12.121 -11.461 -17.877 1.00 67.69 84 TYR A O 1
ATOM 692 N N . SER A 1 85 ? 10.423 -10.015 -17.610 1.00 69.00 85 SER A N 1
ATOM 693 C CA . SER A 1 85 ? 10.301 -9.665 -19.033 1.00 69.00 85 SER A CA 1
ATOM 694 C C . SER A 1 85 ? 11.601 -9.113 -19.618 1.00 69.00 85 SER A C 1
ATOM 696 O O . SER A 1 85 ? 12.083 -9.594 -20.647 1.00 69.00 85 SER A O 1
ATOM 698 N N . VAL A 1 86 ? 12.188 -8.121 -18.942 1.00 69.38 86 VAL A N 1
ATOM 699 C CA . VAL A 1 86 ? 13.423 -7.457 -19.381 1.00 69.38 86 VAL A CA 1
ATOM 700 C C . VAL A 1 86 ? 14.604 -8.425 -19.378 1.00 69.38 86 VAL A C 1
ATOM 702 O O . VAL A 1 86 ? 15.496 -8.305 -20.219 1.00 69.38 86 VAL A O 1
ATOM 705 N N . ASN A 1 87 ? 14.625 -9.381 -18.449 1.00 72.56 87 ASN A N 1
ATOM 706 C CA . ASN A 1 87 ? 15.686 -10.375 -18.379 1.00 72.56 87 ASN A CA 1
ATOM 707 C C . ASN A 1 87 ? 15.586 -11.422 -19.497 1.00 72.56 87 ASN A C 1
ATOM 709 O O . ASN A 1 87 ? 16.622 -11.859 -19.992 1.00 72.56 87 ASN A O 1
ATOM 713 N N . ASN A 1 88 ? 14.366 -11.779 -19.914 1.00 69.94 88 ASN A N 1
ATOM 714 C CA . ASN A 1 88 ? 14.139 -12.856 -20.878 1.00 69.94 88 ASN A CA 1
ATOM 715 C C . ASN A 1 88 ? 14.015 -12.399 -22.340 1.00 69.94 88 ASN A C 1
ATOM 717 O O . ASN A 1 88 ? 13.816 -13.243 -23.207 1.00 69.94 88 ASN A O 1
ATOM 721 N N . ALA A 1 89 ? 14.090 -11.089 -22.622 1.00 64.00 89 ALA A N 1
ATOM 722 C C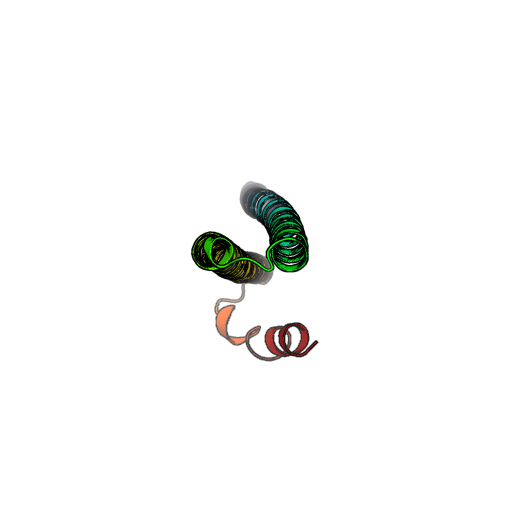A . ALA A 1 89 ? 13.943 -10.514 -23.969 1.00 64.00 89 ALA A CA 1
ATOM 723 C C . ALA A 1 89 ? 12.729 -11.065 -24.757 1.00 64.00 89 ALA A C 1
ATOM 725 O O . ALA A 1 89 ? 12.733 -11.103 -25.984 1.00 64.00 89 ALA A O 1
ATOM 726 N N . MET A 1 90 ? 11.685 -11.511 -24.051 1.00 52.97 90 MET A N 1
ATOM 727 C CA . MET A 1 90 ? 10.471 -12.058 -24.645 1.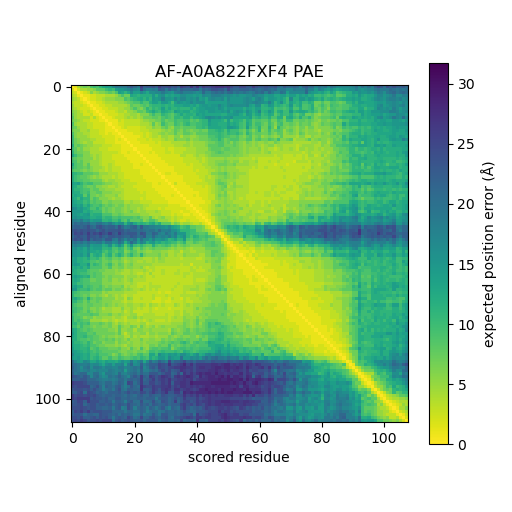00 52.97 90 MET A CA 1
ATOM 728 C C . MET A 1 90 ? 9.447 -10.935 -24.778 1.00 52.97 90 MET A C 1
ATOM 730 O O . MET A 1 90 ? 8.931 -10.428 -23.779 1.00 52.97 90 MET A O 1
ATOM 734 N N . ASN A 1 91 ? 9.113 -10.594 -26.024 1.00 54.84 91 ASN A N 1
ATOM 735 C CA . ASN A 1 91 ? 8.093 -9.605 -26.389 1.00 54.84 91 ASN A CA 1
ATOM 736 C C . ASN A 1 91 ? 6.689 -9.905 -25.811 1.00 54.84 91 ASN A C 1
ATOM 738 O O . ASN A 1 91 ? 5.840 -9.020 -25.789 1.00 54.84 91 ASN A O 1
ATOM 742 N N . ASN A 1 92 ? 6.442 -11.110 -25.277 1.00 54.47 92 ASN A N 1
ATOM 743 C CA . ASN A 1 92 ? 5.125 -11.575 -24.818 1.00 54.47 92 ASN A CA 1
ATOM 744 C C . ASN A 1 92 ? 5.094 -11.932 -23.318 1.00 54.47 92 ASN A C 1
ATOM 746 O O . ASN A 1 92 ? 4.485 -12.914 -22.893 1.00 54.47 92 ASN A O 1
ATOM 750 N N . TRP A 1 93 ? 5.740 -11.106 -22.499 1.00 54.72 93 TRP A N 1
ATOM 751 C CA . TRP A 1 93 ? 5.785 -11.195 -21.034 1.00 54.72 93 TRP A CA 1
ATOM 752 C C . TRP A 1 93 ? 4.430 -11.290 -20.313 1.00 54.72 93 TRP A C 1
ATOM 754 O O . TRP A 1 93 ? 4.354 -11.888 -19.243 1.00 54.72 93 TRP A O 1
ATOM 764 N N . CYS A 1 94 ? 3.356 -10.769 -20.910 1.00 61.34 94 CYS A N 1
ATOM 765 C CA . CYS A 1 94 ? 2.003 -10.831 -20.350 1.00 61.34 94 CYS A CA 1
ATOM 766 C C . CYS A 1 94 ? 1.331 -12.219 -20.511 1.00 61.34 94 CYS A C 1
ATOM 768 O O . CYS A 1 94 ? 0.536 -12.626 -19.664 1.00 61.34 94 CYS A O 1
ATOM 770 N N . ILE A 1 95 ? 1.686 -12.987 -21.555 1.00 53.38 95 ILE A N 1
ATOM 771 C CA . ILE A 1 95 ? 1.048 -14.282 -21.874 1.00 53.38 95 ILE A CA 1
ATOM 772 C C . ILE A 1 95 ? 1.698 -15.456 -21.118 1.00 53.38 95 ILE A C 1
ATOM 774 O O . ILE A 1 95 ? 1.015 -16.415 -20.771 1.00 53.38 95 ILE A O 1
ATOM 778 N N . SER A 1 96 ? 3.000 -15.396 -20.811 1.00 49.06 96 SER A N 1
ATOM 779 C CA . SER A 1 96 ? 3.719 -16.564 -20.271 1.00 49.06 96 SER A CA 1
ATOM 780 C C . SER A 1 96 ? 3.590 -16.774 -18.755 1.00 49.06 96 SER A C 1
ATOM 782 O O . SER A 1 96 ? 3.803 -17.897 -18.301 1.00 49.06 96 SER A O 1
ATOM 784 N N . LEU A 1 97 ? 3.286 -15.743 -17.952 1.00 54.16 97 LEU A N 1
ATOM 785 C CA . LEU A 1 97 ? 3.312 -15.855 -16.479 1.00 54.16 97 LEU A CA 1
ATOM 786 C C . LEU A 1 97 ? 1.939 -15.868 -15.791 1.00 54.16 97 LEU A C 1
ATOM 788 O O . LEU A 1 97 ? 1.865 -16.182 -14.603 1.00 54.16 97 LEU A O 1
ATOM 792 N N . THR A 1 98 ? 0.856 -15.576 -16.512 1.00 53.81 98 THR A N 1
ATOM 793 C CA . THR A 1 98 ? -0.467 -15.350 -15.908 1.00 53.81 98 THR A CA 1
ATOM 794 C C . THR A 1 98 ? -1.101 -16.603 -15.280 1.00 53.81 98 THR A C 1
ATOM 796 O O . THR A 1 98 ? -1.779 -16.455 -14.270 1.00 53.81 98 THR A O 1
ATOM 799 N N . ASN A 1 99 ? -0.825 -17.832 -15.748 1.00 51.09 99 ASN A N 1
ATOM 800 C CA . ASN A 1 99 ? -1.624 -18.996 -15.311 1.00 51.09 99 ASN A CA 1
ATOM 801 C C . ASN A 1 99 ? -0.975 -19.975 -14.322 1.00 51.09 99 ASN A C 1
ATOM 803 O O . ASN A 1 99 ? -1.696 -20.714 -13.668 1.00 51.09 99 ASN A O 1
ATOM 807 N N . ARG A 1 100 ? 0.355 -20.050 -14.190 1.00 47.25 100 ARG A N 1
ATOM 808 C CA . ARG A 1 100 ? 0.972 -21.115 -13.361 1.00 47.25 100 ARG A CA 1
ATOM 809 C C . ARG A 1 100 ? 1.421 -20.650 -11.977 1.00 47.25 100 ARG A C 1
ATOM 811 O O . ARG A 1 100 ? 1.361 -21.434 -11.044 1.00 47.25 100 ARG A O 1
ATOM 818 N N . LYS A 1 101 ? 1.854 -19.393 -11.833 1.00 53.25 101 LYS A N 1
ATOM 819 C CA . LYS A 1 101 ? 2.427 -18.885 -10.571 1.00 53.25 101 LYS A CA 1
ATOM 820 C C . LYS A 1 101 ? 1.456 -18.026 -9.763 1.00 53.25 101 LYS A C 1
ATOM 822 O O . LYS A 1 101 ? 1.384 -18.188 -8.555 1.00 53.25 101 LYS A O 1
ATOM 827 N N . LYS A 1 102 ? 0.652 -17.186 -10.425 1.00 53.66 102 LYS A N 1
ATOM 828 C CA . LYS A 1 102 ? -0.355 -16.351 -9.747 1.00 53.66 102 LYS A CA 1
ATOM 829 C C . LYS A 1 102 ? -1.414 -17.169 -9.005 1.00 53.66 102 LYS A C 1
ATOM 831 O O . LYS A 1 102 ? -1.777 -16.798 -7.903 1.00 53.66 102 LYS A O 1
ATOM 836 N N . ILE A 1 103 ? -1.874 -18.282 -9.581 1.00 54.53 103 ILE A N 1
ATOM 837 C CA . ILE A 1 103 ? -2.877 -19.146 -8.938 1.00 54.53 103 ILE A CA 1
ATOM 838 C C . ILE A 1 103 ? -2.286 -19.868 -7.721 1.00 54.53 103 ILE A C 1
ATOM 840 O O . ILE A 1 103 ? -2.959 -19.975 -6.713 1.00 54.53 103 ILE A O 1
ATOM 844 N N . SER A 1 104 ? -1.020 -20.291 -7.766 1.00 46.50 104 SER A N 1
ATOM 845 C CA . SER A 1 104 ? -0.412 -21.044 -6.659 1.00 46.50 104 SER A CA 1
ATOM 846 C C . SER A 1 104 ? -0.160 -20.210 -5.400 1.00 46.50 104 SER A C 1
ATOM 848 O O . SER A 1 104 ? -0.142 -20.775 -4.322 1.00 46.50 104 SER A O 1
ATOM 850 N N . ILE A 1 105 ? 0.059 -18.898 -5.532 1.00 56.41 105 ILE A N 1
ATOM 851 C CA . ILE A 1 105 ? 0.330 -17.987 -4.400 1.00 56.41 105 ILE A CA 1
ATOM 852 C C . ILE A 1 105 ? -0.973 -17.346 -3.890 1.00 56.41 105 ILE A C 1
ATOM 854 O O . ILE A 1 105 ? -1.018 -16.796 -2.802 1.00 56.41 105 ILE A O 1
ATOM 858 N N . LEU A 1 106 ? -2.034 -17.380 -4.703 1.00 52.81 106 LEU A N 1
ATOM 859 C CA . LEU A 1 106 ? -3.363 -16.882 -4.346 1.00 52.81 106 LEU A CA 1
ATOM 860 C C . LEU A 1 106 ? -4.258 -17.982 -3.746 1.00 52.81 106 LEU A C 1
ATOM 862 O O . LEU A 1 106 ? -5.287 -17.664 -3.160 1.00 52.81 106 LEU A O 1
ATOM 866 N N . PHE A 1 107 ? -3.896 -19.255 -3.933 1.00 42.38 107 PHE A N 1
ATOM 867 C CA . PHE A 1 107 ? -4.629 -20.428 -3.440 1.00 42.38 107 PHE A CA 1
ATOM 868 C C . PHE A 1 107 ? -3.974 -21.077 -2.204 1.00 42.38 107 PHE A C 1
ATOM 870 O O . PHE A 1 107 ? -4.539 -22.028 -1.670 1.00 42.38 107 PHE A O 1
ATOM 877 N N . GLU A 1 108 ? -2.818 -20.569 -1.758 1.00 40.44 108 GLU A N 1
ATOM 878 C CA . GLU A 1 108 ? -2.175 -20.923 -0.481 1.00 40.44 108 GLU A CA 1
ATOM 879 C C . GLU A 1 108 ? -2.255 -19.760 0.512 1.00 40.44 108 GLU A C 1
ATOM 881 O O . GLU A 1 108 ? -2.119 -18.597 0.063 1.00 40.44 108 GLU A O 1
#

Secondary structure (DSSP, 8-state):
-HHHHHHHHHHHHHHHHHHHHHHHHHHHHHHHHHHHHHHHHHHHH--STTHHHHHHHHHHHHHHHHHHHHHHHHHHHHHHHHHHHHHHT-TTHHHHSTTTTHHHHH--

Radius of gyration: 20.54 Å; Cα contacts (8 Å, |Δi|>4): 38; chains: 1; bounding box: 54×27×54 Å

pLDDT: mean 76.22, std 14.07, range [40.44, 92.56]

Nearest PDB structures (foldseek):
  6z6f-assembly1_C  TM=8.079E-01  e=9.128E+00  Saccharomyces cerevisiae S288C